Protein AF-A0A929PHZ8-F1 (afdb_monomer_lite)

pLDDT: mean 84.87, std 11.47, range [40.16, 97.06]

Structure (mmCIF, N/CA/C/O backbone):
data_AF-A0A929PHZ8-F1
#
_entry.id   AF-A0A929PHZ8-F1
#
loop_
_atom_site.group_PDB
_atom_site.id
_atom_site.type_symbol
_atom_site.label_atom_id
_atom_site.label_alt_id
_atom_site.label_comp_id
_atom_site.label_asym_id
_atom_site.label_entity_id
_atom_site.label_seq_id
_atom_site.pdbx_PDB_ins_code
_atom_site.Cartn_x
_atom_site.Cartn_y
_atom_site.Cartn_z
_atom_site.occupancy
_atom_site.B_iso_or_equiv
_atom_site.auth_seq_id
_atom_site.auth_comp_id
_atom_site.auth_asym_id
_atom_site.auth_atom_id
_atom_site.pdbx_PDB_model_num
ATOM 1 N N . PRO A 1 1 ? 8.532 -9.455 -9.111 1.00 50.59 1 PRO A N 1
ATOM 2 C CA . PRO A 1 1 ? 9.052 -9.635 -7.732 1.00 50.59 1 PRO A CA 1
ATOM 3 C C . PRO A 1 1 ? 9.545 -11.066 -7.475 1.00 50.59 1 PRO A C 1
ATOM 5 O O . PRO A 1 1 ? 8.753 -12.007 -7.431 1.00 50.59 1 PRO A O 1
ATOM 8 N N . VAL A 1 2 ? 10.860 -11.214 -7.325 1.00 40.16 2 VAL A N 1
ATOM 9 C CA . VAL A 1 2 ? 11.510 -12.449 -6.859 1.00 40.16 2 VAL A CA 1
ATOM 10 C C . VAL A 1 2 ? 11.395 -12.496 -5.328 1.00 40.16 2 VAL A C 1
ATOM 12 O O . VAL A 1 2 ? 11.521 -11.444 -4.716 1.00 40.16 2 VAL A O 1
ATOM 15 N N . GLY A 1 3 ? 11.119 -13.676 -4.749 1.00 56.09 3 GLY A N 1
ATOM 16 C CA . GLY A 1 3 ? 11.275 -14.067 -3.326 1.00 56.09 3 GLY A CA 1
ATOM 17 C C . GLY A 1 3 ? 10.991 -13.039 -2.208 1.00 56.09 3 GLY A C 1
ATOM 18 O O . GLY A 1 3 ? 11.619 -11.992 -2.134 1.00 56.09 3 GLY A O 1
ATOM 19 N N . CYS A 1 4 ? 10.090 -13.355 -1.268 1.00 60.78 4 CYS A N 1
ATOM 20 C CA . CYS A 1 4 ? 9.750 -12.574 -0.053 1.00 60.78 4 CYS A CA 1
ATOM 21 C C . CYS A 1 4 ? 9.337 -11.091 -0.232 1.00 60.78 4 CYS A C 1
ATOM 23 O O . CYS A 1 4 ? 8.815 -10.494 0.706 1.00 60.78 4 CYS A O 1
ATOM 25 N N . GLN A 1 5 ? 9.501 -10.465 -1.405 1.00 74.44 5 GLN A N 1
ATOM 26 C CA . GLN A 1 5 ? 9.113 -9.067 -1.645 1.00 74.44 5 GLN A CA 1
ATOM 27 C C . GLN A 1 5 ? 7.613 -8.831 -1.448 1.00 74.44 5 GLN A C 1
ATOM 29 O O . GLN A 1 5 ? 7.219 -7.790 -0.936 1.00 74.44 5 GLN A O 1
ATOM 34 N N . LYS A 1 6 ? 6.773 -9.804 -1.818 1.00 81.31 6 LYS A N 1
ATOM 35 C CA . LYS A 1 6 ? 5.317 -9.701 -1.639 1.00 81.31 6 LYS A CA 1
ATOM 36 C C . LYS A 1 6 ? 4.942 -9.596 -0.162 1.00 81.31 6 LYS A C 1
ATOM 38 O O . LYS A 1 6 ? 4.060 -8.825 0.192 1.00 81.31 6 LYS A O 1
ATOM 43 N N . ASP A 1 7 ? 5.639 -10.342 0.686 1.00 83.88 7 ASP A N 1
ATOM 44 C CA . ASP A 1 7 ? 5.357 -10.390 2.118 1.00 83.88 7 ASP A CA 1
ATOM 45 C C . ASP A 1 7 ? 5.907 -9.146 2.820 1.00 83.88 7 ASP A C 1
ATOM 47 O O . ASP A 1 7 ? 5.276 -8.643 3.746 1.00 83.88 7 ASP A O 1
ATOM 51 N N . LYS A 1 8 ? 7.005 -8.567 2.310 1.00 86.06 8 LYS A N 1
ATOM 52 C CA . LYS A 1 8 ? 7.471 -7.235 2.729 1.00 86.06 8 LYS A CA 1
ATOM 53 C C . LYS A 1 8 ? 6.410 -6.163 2.478 1.00 86.06 8 LYS A C 1
ATOM 55 O O . LYS A 1 8 ? 6.071 -5.436 3.402 1.00 86.06 8 LYS A O 1
ATOM 60 N N . VAL A 1 9 ? 5.828 -6.124 1.277 1.00 90.38 9 VAL A N 1
ATOM 61 C CA . VAL A 1 9 ? 4.766 -5.154 0.951 1.00 90.38 9 VAL A CA 1
ATOM 62 C C . VAL A 1 9 ? 3.554 -5.326 1.869 1.00 90.38 9 VAL A C 1
ATOM 64 O O . VAL A 1 9 ? 3.047 -4.343 2.399 1.00 90.38 9 VAL A O 1
ATOM 67 N N . MET A 1 10 ? 3.108 -6.562 2.112 1.00 93.06 10 MET A N 1
ATOM 68 C CA . MET A 1 10 ? 1.981 -6.802 3.025 1.00 93.06 10 MET A CA 1
ATOM 69 C C . MET A 1 10 ? 2.320 -6.472 4.483 1.00 93.06 10 MET A C 1
ATOM 71 O O . MET A 1 10 ? 1.459 -6.019 5.231 1.00 93.06 10 MET A O 1
ATOM 75 N N . THR A 1 11 ? 3.577 -6.652 4.890 1.00 93.50 11 THR A N 1
ATOM 76 C CA . THR A 1 11 ? 4.052 -6.219 6.210 1.00 93.50 11 THR A CA 1
ATOM 77 C C . THR A 1 11 ? 3.983 -4.699 6.337 1.00 93.50 11 THR A C 1
ATOM 79 O O . THR A 1 11 ? 3.567 -4.188 7.373 1.00 93.50 11 THR A O 1
ATOM 82 N N . ASP A 1 12 ? 4.344 -3.963 5.288 1.00 93.19 12 ASP A N 1
ATOM 83 C CA . ASP A 1 12 ? 4.231 -2.504 5.276 1.00 93.19 12 ASP A CA 1
ATOM 84 C C . ASP A 1 12 ? 2.766 -2.045 5.260 1.00 93.19 12 ASP A C 1
ATOM 86 O O . ASP A 1 12 ? 2.416 -1.114 5.983 1.00 93.19 12 ASP A O 1
ATOM 90 N N . ALA A 1 13 ? 1.886 -2.756 4.547 1.00 94.56 13 ALA A N 1
ATOM 91 C CA . ALA A 1 13 ? 0.440 -2.541 4.610 1.00 94.56 13 ALA A CA 1
ATOM 92 C C . ALA A 1 13 ? -0.097 -2.683 6.047 1.00 94.56 13 ALA A C 1
ATOM 94 O O . ALA A 1 13 ? -0.830 -1.823 6.529 1.00 94.56 13 ALA A O 1
ATOM 95 N N . LEU A 1 14 ? 0.333 -3.723 6.770 1.00 94.75 14 LEU A N 1
ATOM 96 C CA . LEU A 1 14 ? -0.054 -3.930 8.166 1.00 94.75 14 LEU A CA 1
ATOM 97 C C . LEU A 1 14 ? 0.442 -2.801 9.080 1.00 94.75 14 LEU A C 1
ATOM 99 O O . LEU A 1 14 ? -0.294 -2.352 9.959 1.00 94.75 14 LEU A O 1
ATOM 103 N N . LYS A 1 15 ? 1.671 -2.313 8.869 1.00 95.31 15 LYS A N 1
ATOM 104 C CA . LYS A 1 15 ? 2.198 -1.158 9.615 1.00 95.31 15 LYS A CA 1
ATOM 105 C C . LYS A 1 15 ? 1.356 0.091 9.370 1.00 95.31 15 LYS A C 1
ATOM 107 O O . LYS A 1 15 ? 1.084 0.807 10.327 1.00 95.31 15 LYS A O 1
ATOM 112 N N . LEU A 1 16 ? 0.937 0.341 8.126 1.00 95.12 16 LEU A N 1
ATOM 113 C CA . LEU A 1 16 ? 0.072 1.476 7.792 1.00 95.12 16 LEU A CA 1
ATOM 114 C C . LEU A 1 16 ? -1.262 1.394 8.535 1.00 95.12 16 LEU A C 1
ATOM 116 O O . LEU A 1 16 ? -1.627 2.362 9.195 1.00 95.12 16 LEU A O 1
ATOM 120 N N . ILE A 1 17 ? -1.927 0.233 8.519 1.00 94.81 17 ILE A N 1
ATOM 121 C CA . ILE A 1 17 ? -3.176 0.012 9.271 1.00 94.81 17 ILE A CA 1
ATOM 122 C C . ILE A 1 17 ? -2.958 0.297 10.758 1.00 94.81 17 ILE A C 1
ATOM 124 O O . ILE A 1 17 ? -3.731 1.019 11.384 1.00 94.81 17 ILE A O 1
ATOM 128 N N . PHE A 1 18 ? -1.884 -0.250 11.332 1.00 96.62 18 PHE A N 1
ATOM 129 C CA . PHE A 1 18 ? -1.584 -0.075 12.748 1.00 96.62 18 PHE A CA 1
ATOM 130 C C . PHE A 1 18 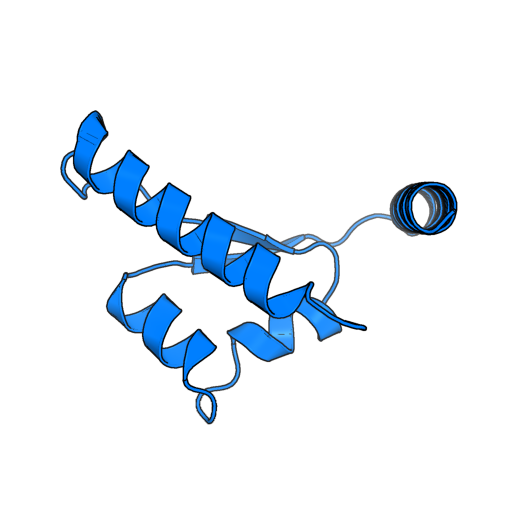? -1.344 1.396 13.114 1.00 96.62 18 PHE A C 1
ATOM 132 O O . PHE A 1 18 ? -1.897 1.885 14.097 1.00 96.62 18 PHE A O 1
ATOM 139 N N . VAL A 1 19 ? -0.548 2.112 12.317 1.00 96.38 19 VAL A N 1
ATOM 140 C CA . VAL A 1 19 ? -0.260 3.540 12.511 1.00 96.38 19 VAL A CA 1
ATOM 141 C C . VAL A 1 19 ? -1.527 4.379 12.352 1.00 96.38 19 VAL A C 1
ATOM 143 O O . VAL A 1 19 ? -1.774 5.253 13.182 1.00 96.38 19 VAL A O 1
ATOM 146 N N . ASN A 1 20 ? -2.345 4.094 11.336 1.00 95.88 20 ASN A N 1
ATOM 147 C CA . ASN A 1 20 ? -3.606 4.789 11.100 1.00 95.88 20 ASN A CA 1
ATOM 148 C C . ASN A 1 20 ? -4.542 4.653 12.307 1.00 95.88 20 ASN A C 1
ATOM 150 O O . ASN A 1 20 ? -5.021 5.645 12.856 1.00 95.88 20 ASN A O 1
ATOM 154 N N . LYS A 1 21 ? -4.694 3.427 12.807 1.00 95.12 21 LYS A N 1
ATOM 155 C CA . LYS A 1 21 ? -5.509 3.142 13.985 1.00 95.12 21 LYS A CA 1
ATOM 156 C C . LYS A 1 21 ? -4.983 3.826 15.246 1.00 95.12 21 LYS A C 1
ATOM 158 O O . LYS A 1 21 ? -5.753 4.397 16.013 1.00 95.12 21 LYS A O 1
ATOM 163 N N . LEU A 1 22 ? -3.671 3.761 15.478 1.00 97.06 22 LEU A N 1
ATOM 164 C CA . LEU A 1 22 ? -3.061 4.241 16.718 1.00 97.06 22 LEU A CA 1
ATOM 165 C C . LEU A 1 22 ? -3.004 5.772 16.804 1.00 97.06 22 LEU A C 1
ATOM 167 O O . LEU A 1 22 ? -3.222 6.326 17.880 1.00 97.06 22 LEU A O 1
ATOM 171 N N . PHE A 1 23 ? -2.701 6.452 15.697 1.00 96.44 23 PHE A N 1
ATOM 172 C CA . PHE A 1 23 ? -2.399 7.888 15.709 1.00 96.44 23 PHE A CA 1
ATOM 173 C C . PHE A 1 23 ? -3.430 8.751 14.986 1.00 96.44 23 PHE A C 1
ATOM 175 O O . PHE A 1 23 ? -3.583 9.920 15.333 1.00 96.44 23 PHE A O 1
ATOM 182 N N . TYR A 1 24 ? -4.147 8.188 14.016 1.00 93.00 24 TYR A N 1
ATOM 183 C CA . TYR A 1 24 ? -5.063 8.928 13.146 1.00 93.00 24 TYR A CA 1
ATOM 184 C C . TYR A 1 24 ? -6.524 8.508 13.328 1.00 93.00 24 TYR A C 1
ATOM 186 O O . TYR A 1 24 ? -7.387 9.045 12.646 1.00 93.00 24 TYR A O 1
ATOM 194 N N . LYS A 1 25 ? -6.817 7.588 14.262 1.00 93.19 25 LYS A N 1
ATOM 195 C CA . LYS A 1 25 ? -8.174 7.101 14.570 1.00 93.19 25 LYS A CA 1
ATOM 196 C C . LYS A 1 25 ? -8.932 6.628 13.324 1.00 93.19 25 LYS A C 1
ATOM 198 O O . LYS A 1 25 ? -10.116 6.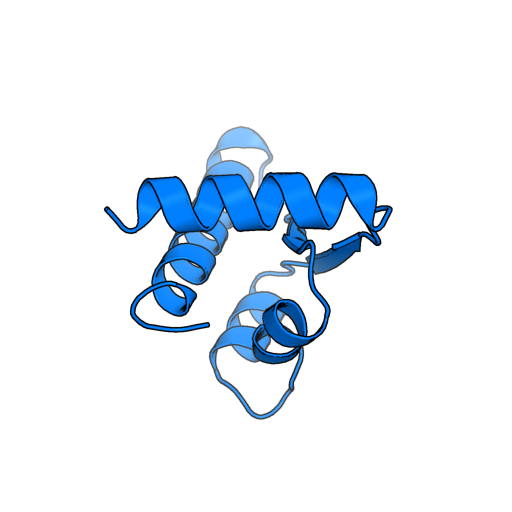906 13.179 1.00 93.19 25 LYS A O 1
ATOM 203 N N . ASP A 1 26 ? -8.220 5.941 12.435 1.00 92.00 26 ASP A N 1
ATOM 204 C CA . ASP A 1 26 ? -8.736 5.438 11.158 1.00 92.00 26 ASP A CA 1
ATOM 205 C C . ASP A 1 26 ? -9.130 6.535 10.136 1.00 92.00 26 ASP A C 1
ATOM 207 O O . ASP A 1 26 ? -9.672 6.221 9.081 1.00 92.00 26 ASP A O 1
ATOM 211 N N . GLU A 1 27 ? -8.803 7.813 10.383 1.00 93.44 27 GLU A N 1
ATOM 212 C CA . GLU A 1 27 ? -9.064 8.935 9.457 1.00 93.44 27 GLU A CA 1
ATOM 213 C C . GLU A 1 27 ? -7.912 9.198 8.464 1.00 93.44 27 GLU A C 1
ATOM 215 O O . GLU A 1 27 ? -8.036 10.013 7.547 1.00 93.44 27 GLU A O 1
ATOM 220 N N . GLY A 1 28 ? -6.763 8.543 8.641 1.00 92.06 28 GLY A N 1
ATOM 221 C CA . GLY A 1 28 ? -5.594 8.696 7.780 1.00 92.06 28 GLY A CA 1
ATOM 222 C C . GLY A 1 28 ? -5.708 7.914 6.469 1.00 92.06 28 GLY A C 1
ATOM 223 O O . GLY A 1 28 ? -6.171 6.775 6.431 1.00 92.06 28 GLY A O 1
ATOM 224 N N . GLU A 1 29 ? -5.212 8.501 5.377 1.00 94.06 29 GLU A N 1
ATOM 225 C CA . GLU A 1 29 ? -5.155 7.830 4.076 1.00 94.06 29 GLU A CA 1
ATOM 226 C C . GLU A 1 29 ? -3.955 6.869 4.016 1.00 94.06 29 GLU A C 1
ATOM 228 O O . GLU A 1 29 ? -2.794 7.288 4.030 1.00 94.06 29 GLU A O 1
ATOM 233 N N . CYS A 1 30 ? -4.222 5.566 3.918 1.00 95.31 30 CYS A N 1
ATOM 234 C CA . CYS A 1 30 ? -3.179 4.551 3.785 1.00 95.31 30 CYS A CA 1
ATOM 235 C C . CYS A 1 30 ? -2.800 4.367 2.312 1.00 95.31 30 CYS A C 1
ATOM 237 O O . CYS A 1 30 ? -3.621 3.940 1.502 1.00 95.31 30 CYS A O 1
ATOM 239 N N . ILE A 1 31 ? -1.548 4.664 1.951 1.00 94.69 31 ILE A N 1
ATOM 240 C CA . ILE A 1 31 ? -1.073 4.578 0.563 1.00 94.69 31 ILE A CA 1
ATOM 241 C C . ILE A 1 31 ? 0.166 3.689 0.468 1.00 94.69 31 ILE A C 1
ATOM 243 O O . ILE A 1 31 ? 1.184 3.956 1.105 1.00 94.69 31 ILE A O 1
ATOM 247 N N . LEU A 1 32 ? 0.112 2.687 -0.409 1.00 93.69 32 LEU A N 1
ATOM 248 C CA . LEU A 1 32 ? 1.286 1.978 -0.908 1.00 93.69 32 LEU A CA 1
ATOM 249 C C . LEU A 1 32 ? 1.714 2.586 -2.242 1.00 93.69 32 LEU A C 1
ATOM 251 O O . LEU A 1 32 ? 0.944 2.613 -3.205 1.00 93.69 32 LEU A O 1
ATOM 255 N N . LEU A 1 33 ? 2.953 3.068 -2.294 1.00 91.38 33 LEU A N 1
ATOM 256 C CA . LEU A 1 33 ? 3.508 3.746 -3.458 1.00 91.38 33 LEU A CA 1
ATOM 257 C C . LEU A 1 33 ? 4.490 2.836 -4.197 1.00 91.38 33 LEU A C 1
ATOM 259 O O . LEU A 1 33 ? 5.471 2.371 -3.618 1.00 91.38 33 LEU A O 1
ATOM 263 N N . PHE A 1 34 ? 4.249 2.624 -5.486 1.00 89.75 34 PHE A N 1
ATOM 264 C CA . PHE A 1 34 ? 5.088 1.803 -6.351 1.00 89.75 34 PHE A CA 1
ATOM 265 C C . PHE A 1 34 ? 5.776 2.644 -7.423 1.00 89.75 34 PHE A C 1
ATOM 267 O O . PHE A 1 34 ? 5.215 3.601 -7.951 1.00 89.75 34 PHE A O 1
ATOM 274 N N . ALA A 1 35 ? 7.00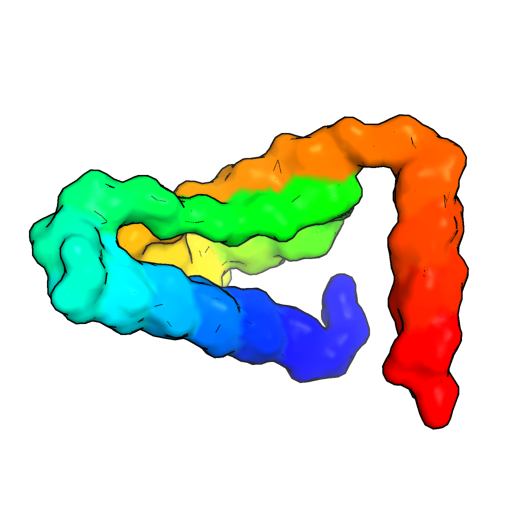0 2.242 -7.759 1.00 85.75 35 ALA A N 1
ATOM 275 C CA . ALA A 1 35 ? 7.815 2.827 -8.823 1.00 85.75 35 ALA A CA 1
ATOM 276 C C . ALA A 1 35 ? 7.627 2.137 -10.187 1.00 85.75 35 ALA A C 1
ATOM 278 O O . ALA A 1 35 ? 8.219 2.556 -11.178 1.00 85.75 35 ALA A O 1
ATOM 279 N N . ASP A 1 36 ? 6.885 1.028 -10.207 1.00 83.38 36 ASP A N 1
ATOM 280 C CA . ASP A 1 36 ? 6.831 0.081 -11.314 1.00 83.38 36 ASP A CA 1
ATOM 281 C C . ASP A 1 36 ? 5.417 -0.500 -11.449 1.00 83.38 36 ASP A C 1
ATOM 283 O O . ASP A 1 36 ? 4.807 -0.917 -10.455 1.00 83.38 36 ASP A O 1
ATOM 287 N N . HIS A 1 37 ? 4.899 -0.510 -12.680 1.00 84.12 37 HIS A N 1
ATOM 288 C CA . HIS A 1 37 ? 3.540 -0.965 -12.975 1.00 84.12 37 HIS A CA 1
ATOM 289 C C . HIS A 1 37 ? 3.372 -2.470 -12.768 1.00 84.12 37 HIS A C 1
ATOM 291 O O . HIS A 1 37 ? 2.355 -2.896 -12.220 1.00 84.12 37 HIS A O 1
ATOM 297 N N . ASP A 1 38 ? 4.363 -3.279 -13.140 1.00 83.88 38 ASP A N 1
ATOM 298 C CA . ASP A 1 38 ? 4.277 -4.736 -13.027 1.00 83.88 38 ASP A CA 1
ATOM 299 C C . ASP A 1 38 ? 4.308 -5.182 -11.562 1.00 83.88 38 ASP A C 1
ATOM 301 O O . ASP A 1 38 ? 3.594 -6.106 -11.154 1.00 83.88 38 ASP A O 1
ATOM 305 N N . ALA A 1 39 ? 5.097 -4.493 -10.736 1.00 83.25 39 ALA A N 1
ATOM 306 C CA . ALA A 1 39 ? 5.114 -4.691 -9.295 1.00 83.25 39 ALA A CA 1
ATOM 307 C C . ALA A 1 39 ? 3.761 -4.336 -8.659 1.00 83.25 39 ALA A C 1
ATOM 309 O O . ALA A 1 39 ? 3.250 -5.118 -7.854 1.00 83.25 39 ALA A O 1
ATOM 310 N N . ALA A 1 40 ? 3.172 -3.198 -9.040 1.00 87.88 40 ALA A N 1
ATOM 311 C CA . ALA A 1 40 ? 1.885 -2.738 -8.523 1.00 87.88 40 ALA A CA 1
ATOM 312 C C . ALA A 1 40 ? 0.708 -3.612 -8.981 1.00 87.88 40 ALA A C 1
ATOM 314 O O . ALA A 1 40 ? -0.206 -3.873 -8.196 1.00 87.88 40 ALA A O 1
ATOM 315 N N . ALA A 1 41 ? 0.748 -4.130 -10.213 1.00 86.81 41 ALA A N 1
ATOM 316 C CA . ALA A 1 41 ? -0.321 -4.944 -10.790 1.00 86.81 41 ALA A CA 1
ATOM 317 C C . ALA A 1 41 ? -0.669 -6.160 -9.916 1.00 86.81 41 ALA A C 1
ATOM 319 O O . ALA A 1 41 ? -1.830 -6.552 -9.803 1.00 86.81 41 ALA A O 1
ATOM 320 N N . LEU A 1 42 ? 0.316 -6.741 -9.229 1.00 84.75 42 LEU A N 1
ATOM 321 C CA . LEU A 1 42 ? 0.105 -7.870 -8.320 1.00 84.75 42 LEU A CA 1
ATOM 322 C C . LEU A 1 42 ? -0.732 -7.528 -7.082 1.00 84.75 42 LEU A C 1
ATOM 324 O O . LEU A 1 42 ? -1.238 -8.439 -6.437 1.00 84.75 42 LEU A O 1
ATOM 328 N N . PHE A 1 43 ? -0.884 -6.251 -6.753 1.00 87.50 43 PHE A N 1
ATOM 329 C CA . PHE A 1 43 ? -1.667 -5.763 -5.617 1.00 87.50 43 PHE A CA 1
ATOM 330 C C . PHE A 1 43 ? -2.971 -5.085 -6.053 1.00 87.50 43 PHE A C 1
ATOM 332 O O . PHE A 1 43 ? -3.776 -4.719 -5.206 1.00 87.50 43 PHE A O 1
ATOM 339 N N . GLN A 1 44 ? -3.200 -4.956 -7.364 1.00 87.12 44 GLN A N 1
ATOM 340 C CA . GLN A 1 44 ? -4.405 -4.350 -7.939 1.00 87.12 44 GLN A CA 1
ATOM 341 C C . GLN A 1 44 ? -5.350 -5.366 -8.602 1.00 87.12 44 GLN A C 1
ATOM 343 O O . GLN A 1 44 ? -6.522 -5.062 -8.778 1.00 87.12 44 GLN A O 1
ATOM 348 N N . ARG A 1 45 ? -4.879 -6.567 -8.968 1.00 84.75 45 ARG A N 1
ATOM 349 C CA . ARG A 1 45 ? -5.717 -7.605 -9.606 1.00 84.75 45 ARG A CA 1
ATOM 350 C C . ARG A 1 45 ? -6.735 -8.203 -8.634 1.00 84.75 45 ARG A C 1
ATOM 352 O O . ARG A 1 45 ? -6.329 -8.765 -7.623 1.00 84.75 45 ARG A O 1
ATOM 359 N N . ASP A 1 46 ? -8.015 -8.193 -8.990 1.00 77.50 46 ASP A N 1
ATOM 360 C CA . ASP A 1 46 ? -9.140 -8.624 -8.132 1.00 77.50 46 ASP A CA 1
ATOM 361 C C . ASP A 1 46 ? -9.140 -10.111 -7.742 1.00 77.50 46 ASP A C 1
ATOM 363 O O . ASP A 1 46 ? -9.738 -10.509 -6.742 1.00 77.50 46 ASP A O 1
ATOM 367 N N . GLU A 1 47 ? -8.424 -10.932 -8.502 1.00 81.88 47 GLU A N 1
ATOM 368 C CA . GLU A 1 47 ? -8.395 -12.390 -8.354 1.00 81.88 47 GLU A CA 1
ATOM 369 C C . GLU A 1 47 ? -7.467 -12.880 -7.231 1.00 81.88 47 GLU A C 1
ATOM 371 O O . GLU A 1 47 ? -7.327 -14.085 -7.023 1.00 81.88 47 GLU A O 1
ATOM 376 N N . ASN A 1 48 ? -6.783 -11.977 -6.519 1.00 85.50 48 ASN A N 1
ATOM 377 C CA . ASN A 1 48 ? -5.816 -12.360 -5.498 1.00 85.50 48 ASN A CA 1
ATOM 378 C C . ASN A 1 48 ? -6.182 -11.846 -4.100 1.00 85.50 48 ASN A C 1
ATOM 380 O O . ASN A 1 48 ? -6.696 -10.750 -3.921 1.00 85.50 48 ASN A O 1
ATOM 384 N N . TRP A 1 49 ? -5.866 -12.641 -3.076 1.00 89.38 49 TRP A N 1
ATOM 385 C CA . TRP A 1 49 ? -6.215 -12.303 -1.692 1.00 89.38 49 TRP A CA 1
ATOM 386 C C . TRP A 1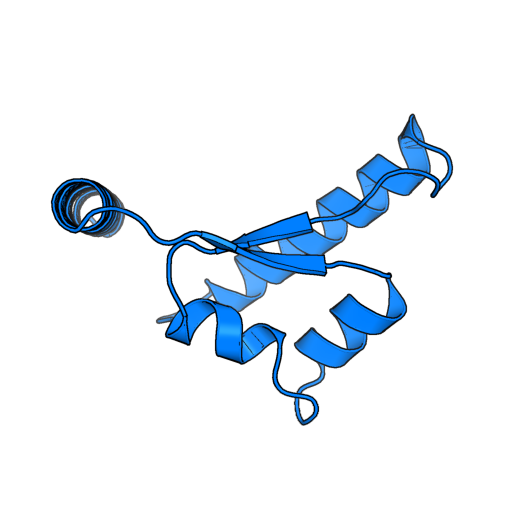 49 ? -5.542 -11.017 -1.191 1.00 89.38 49 TRP A C 1
ATOM 388 O O . TRP A 1 49 ? -6.054 -10.368 -0.283 1.00 89.38 49 TRP A O 1
ATOM 398 N N . ARG A 1 50 ? -4.386 -10.642 -1.759 1.00 90.56 50 ARG A N 1
ATOM 399 C CA . ARG A 1 50 ? -3.631 -9.461 -1.321 1.00 90.56 50 ARG A CA 1
ATOM 400 C C . ARG A 1 50 ? -4.369 -8.191 -1.708 1.00 90.56 50 ARG A C 1
ATOM 402 O O . ARG A 1 50 ? -4.549 -7.336 -0.857 1.00 90.56 50 ARG A O 1
ATOM 409 N N . SER A 1 51 ? -4.827 -8.085 -2.950 1.00 90.88 51 SER A N 1
ATOM 410 C CA . SER A 1 51 ? -5.606 -6.943 -3.425 1.00 90.88 51 SER A CA 1
ATOM 411 C C . SER A 1 51 ? -6.930 -6.826 -2.676 1.00 90.88 51 SER A C 1
ATOM 413 O O . SER A 1 51 ? -7.296 -5.727 -2.277 1.00 90.88 51 SER A O 1
ATOM 415 N N . GLN A 1 52 ? -7.605 -7.947 -2.405 1.00 91.69 52 GLN A N 1
ATOM 416 C CA . GLN A 1 52 ? -8.832 -7.950 -1.609 1.00 91.69 52 GLN A CA 1
ATOM 417 C C . GLN A 1 52 ? -8.576 -7.470 -0.180 1.00 91.69 52 GLN A C 1
ATOM 419 O O . GLN A 1 52 ? -9.315 -6.629 0.315 1.00 91.69 52 GLN A O 1
ATOM 424 N N . CYS A 1 53 ? -7.488 -7.921 0.446 1.00 92.12 53 CYS A N 1
ATOM 425 C CA . CYS A 1 53 ? -7.069 -7.428 1.755 1.00 92.12 53 CYS A CA 1
ATOM 426 C C . CYS A 1 53 ? -6.791 -5.916 1.727 1.00 92.12 53 CYS A C 1
ATOM 428 O O . CYS A 1 53 ? -7.306 -5.185 2.564 1.00 92.12 53 CYS A O 1
ATOM 430 N N . LEU A 1 54 ? -6.042 -5.417 0.738 1.00 93.19 54 LEU A N 1
ATOM 431 C CA . LEU A 1 54 ? -5.796 -3.977 0.614 1.00 93.19 54 LEU A CA 1
ATOM 432 C C . LEU A 1 54 ? -7.098 -3.182 0.439 1.00 93.19 54 LEU A C 1
ATOM 434 O O . LEU A 1 54 ? -7.228 -2.123 1.040 1.00 93.19 54 LEU A O 1
ATOM 438 N N . LYS A 1 55 ? -8.068 -3.697 -0.326 1.00 91.94 55 LYS A N 1
ATOM 439 C CA . LYS A 1 55 ? -9.387 -3.066 -0.491 1.00 91.94 55 LYS A CA 1
ATOM 440 C C . LYS A 1 55 ? -10.200 -3.050 0.803 1.00 91.94 55 LYS A C 1
ATOM 442 O O . LYS A 1 55 ? -10.765 -2.015 1.129 1.00 91.94 55 LYS A O 1
ATOM 447 N N . GLU A 1 56 ? -10.239 -4.166 1.528 1.00 93.31 56 GLU A N 1
ATOM 448 C CA . GLU A 1 56 ? -10.970 -4.293 2.797 1.00 93.31 56 GLU A CA 1
ATOM 449 C C . GLU A 1 56 ? -10.497 -3.263 3.834 1.00 93.31 56 GLU A C 1
ATOM 451 O O . GLU A 1 56 ? -11.299 -2.700 4.572 1.00 93.31 56 GLU A O 1
ATOM 456 N N . TYR A 1 57 ? -9.193 -2.975 3.856 1.00 91.75 57 TYR A N 1
ATOM 457 C CA . TYR A 1 57 ? -8.582 -2.002 4.766 1.00 91.75 57 TYR A CA 1
ATOM 458 C C . TYR A 1 57 ? -8.415 -0.591 4.165 1.00 91.75 57 TYR A C 1
ATOM 460 O O . TYR A 1 57 ? -7.647 0.203 4.706 1.00 91.75 57 TYR A O 1
ATOM 468 N N . ASP A 1 58 ? -9.084 -0.285 3.046 1.00 93.12 58 ASP A N 1
ATOM 469 C CA . ASP A 1 58 ? -9.003 0.995 2.313 1.00 93.12 58 ASP A CA 1
ATOM 470 C C . ASP A 1 58 ? -7.561 1.480 2.031 1.00 93.12 58 ASP A C 1
ATOM 472 O O . ASP A 1 58 ? -7.226 2.666 2.080 1.00 93.12 58 ASP A O 1
ATOM 476 N N . ILE A 1 59 ? -6.658 0.544 1.724 1.00 94.56 59 ILE A N 1
ATOM 477 C CA . ILE A 1 59 ? -5.277 0.852 1.352 1.00 94.56 59 ILE A CA 1
ATOM 478 C C . ILE A 1 59 ? -5.198 1.106 -0.148 1.00 94.56 59 ILE A C 1
ATOM 480 O O . ILE A 1 59 ? -5.388 0.216 -0.982 1.00 94.56 59 ILE A O 1
ATOM 484 N N . LYS A 1 60 ? -4.815 2.328 -0.506 1.00 94.00 60 LYS A N 1
ATOM 485 C CA . LYS A 1 60 ? -4.698 2.765 -1.894 1.00 94.00 60 LYS A CA 1
ATOM 486 C C . LYS A 1 60 ? -3.339 2.392 -2.463 1.00 94.00 60 LYS A C 1
ATOM 488 O O . LYS A 1 60 ? -2.296 2.718 -1.901 1.00 94.00 60 LYS A O 1
ATOM 493 N N . VAL A 1 61 ? -3.342 1.770 -3.635 1.00 92.56 61 VAL A N 1
ATOM 494 C CA . VAL A 1 61 ? -2.123 1.498 -4.403 1.00 92.56 61 VAL A CA 1
ATOM 495 C C . VAL A 1 61 ? -1.938 2.609 -5.432 1.00 92.56 61 VAL A C 1
ATOM 497 O O . VAL A 1 61 ? -2.742 2.731 -6.356 1.00 92.56 61 VAL A O 1
ATOM 500 N N . LYS A 1 62 ? -0.885 3.418 -5.282 1.00 92.88 62 LYS A N 1
ATOM 501 C CA . LYS A 1 62 ? -0.505 4.466 -6.241 1.00 92.88 62 LYS A CA 1
ATOM 502 C C . LYS A 1 62 ? 0.782 4.079 -6.959 1.00 92.88 62 LYS A C 1
ATOM 504 O O . LYS A 1 62 ? 1.681 3.484 -6.369 1.00 92.88 62 LYS A O 1
ATOM 509 N N . ILE A 1 63 ? 0.870 4.447 -8.230 1.00 90.69 63 ILE A N 1
ATOM 510 C CA . ILE A 1 63 ? 2.059 4.248 -9.058 1.00 90.69 63 ILE A CA 1
ATOM 511 C C . ILE A 1 63 ? 2.580 5.629 -9.424 1.00 90.69 63 ILE A C 1
ATOM 513 O O . ILE A 1 63 ? 1.800 6.499 -9.810 1.00 90.69 63 ILE A O 1
ATOM 517 N N . ILE A 1 64 ? 3.882 5.834 -9.272 1.00 88.25 64 ILE A N 1
ATOM 518 C CA . ILE A 1 64 ? 4.555 7.034 -9.755 1.00 88.25 64 ILE A CA 1
ATOM 519 C C . ILE A 1 64 ? 5.502 6.666 -10.882 1.00 88.25 64 ILE A C 1
ATOM 521 O O . ILE A 1 64 ? 6.303 5.738 -10.773 1.00 88.25 64 ILE A O 1
ATOM 525 N N . GLU A 1 65 ? 5.416 7.427 -11.965 1.00 79.12 65 GLU A N 1
ATOM 526 C CA . GLU A 1 65 ? 6.347 7.301 -13.070 1.00 79.12 65 GLU A CA 1
ATOM 527 C C . GLU A 1 65 ? 7.628 8.057 -12.731 1.00 79.12 65 GLU A C 1
ATOM 529 O O . GLU A 1 65 ? 7.647 9.272 -12.520 1.00 79.12 65 GLU A O 1
ATOM 534 N N . PHE A 1 66 ? 8.723 7.313 -12.652 1.00 75.75 66 PHE A N 1
ATOM 535 C CA . PHE A 1 66 ? 10.049 7.900 -12.570 1.00 75.75 66 PHE A CA 1
ATOM 536 C C . PHE A 1 66 ? 10.601 8.153 -13.969 1.00 75.75 66 PHE A C 1
ATOM 538 O O . PHE A 1 66 ? 10.392 7.355 -14.882 1.00 75.75 66 PHE A O 1
ATOM 545 N N . THR A 1 67 ? 11.386 9.222 -14.109 1.00 77.94 67 THR A N 1
ATOM 546 C CA . THR A 1 67 ? 12.257 9.389 -15.274 1.00 77.94 67 THR A CA 1
ATOM 547 C C . THR A 1 67 ? 13.218 8.203 -15.377 1.00 77.94 67 THR A C 1
ATOM 549 O O . THR A 1 67 ? 13.654 7.658 -14.358 1.00 77.94 67 THR A O 1
ATOM 552 N N . GLU A 1 68 ? 13.580 7.813 -16.599 1.00 74.69 68 GLU A N 1
ATOM 553 C CA . GLU A 1 68 ? 14.445 6.648 -16.853 1.00 74.69 68 GLU A CA 1
ATOM 554 C C . GLU A 1 68 ? 15.787 6.727 -16.098 1.00 74.69 68 GLU A C 1
ATOM 556 O O . GLU A 1 68 ? 16.268 5.730 -15.563 1.00 74.69 68 GLU A O 1
ATOM 561 N N . GLU A 1 69 ? 16.339 7.932 -15.919 1.00 77.31 69 GLU A N 1
ATOM 562 C CA . GLU A 1 69 ? 17.551 8.155 -15.118 1.00 77.31 69 GLU A CA 1
ATOM 563 C C . GLU A 1 69 ? 17.367 7.779 -13.632 1.00 77.31 69 GLU A C 1
ATOM 565 O O . GLU A 1 69 ? 18.260 7.210 -13.000 1.00 77.31 69 GLU A O 1
ATOM 570 N N . ARG A 1 70 ? 16.196 8.073 -13.050 1.00 76.75 70 ARG A N 1
ATOM 571 C CA . ARG A 1 70 ? 15.878 7.715 -11.660 1.00 76.75 70 ARG A CA 1
ATOM 572 C C . ARG A 1 70 ? 15.595 6.224 -11.517 1.00 76.75 70 ARG A C 1
ATOM 574 O O . ARG A 1 70 ? 16.037 5.635 -10.531 1.00 76.75 70 ARG A O 1
ATOM 581 N N . LYS A 1 71 ? 14.931 5.603 -12.498 1.00 74.56 71 LYS A N 1
ATOM 582 C CA . LYS A 1 71 ? 14.738 4.144 -12.525 1.00 74.56 71 LYS A CA 1
ATOM 583 C C . LYS A 1 71 ? 16.076 3.408 -12.545 1.00 74.56 71 LYS A C 1
ATOM 585 O O . LYS A 1 71 ? 16.264 2.494 -11.747 1.00 74.56 71 LYS A O 1
ATOM 590 N N . ALA A 1 72 ? 17.027 3.856 -13.369 1.00 77.62 72 ALA A N 1
ATOM 591 C CA . ALA A 1 72 ? 18.364 3.266 -13.440 1.00 77.62 72 ALA A CA 1
ATOM 592 C C . ALA A 1 72 ? 19.090 3.299 -12.082 1.00 77.62 72 ALA A C 1
ATOM 594 O O . ALA A 1 72 ? 19.618 2.278 -11.643 1.00 77.62 72 ALA A O 1
ATOM 595 N N . LYS A 1 73 ? 19.033 4.430 -11.361 1.00 79.06 73 LYS A N 1
ATOM 596 C CA . LYS A 1 73 ? 19.610 4.555 -10.007 1.00 79.06 73 LYS A CA 1
ATOM 597 C C . LYS A 1 73 ? 18.943 3.623 -8.990 1.00 79.06 73 LYS A C 1
ATOM 599 O O . LYS A 1 73 ? 19.627 3.056 -8.140 1.00 79.06 73 LYS A O 1
AT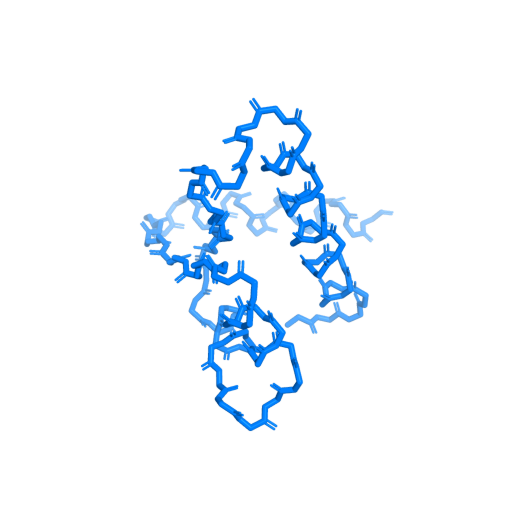OM 604 N N . ILE A 1 74 ? 17.620 3.449 -9.067 1.00 75.69 74 ILE A N 1
ATOM 605 C CA . ILE A 1 74 ? 16.876 2.536 -8.182 1.00 75.69 74 ILE A CA 1
ATOM 606 C C . ILE A 1 74 ? 17.267 1.080 -8.457 1.00 75.69 74 ILE A C 1
ATOM 608 O O . ILE A 1 74 ? 17.519 0.335 -7.512 1.00 75.69 74 ILE A O 1
ATOM 612 N N . LEU A 1 75 ? 17.356 0.679 -9.727 1.00 77.44 75 LEU A N 1
ATOM 613 C CA . LEU A 1 75 ? 17.768 -0.673 -10.111 1.00 77.44 75 LEU A CA 1
ATOM 614 C C . LEU A 1 75 ? 19.205 -0.969 -9.670 1.00 77.44 75 LEU A C 1
ATOM 616 O O . LEU A 1 75 ? 19.465 -2.024 -9.096 1.00 77.44 75 LEU A O 1
ATOM 620 N N . GLU A 1 76 ? 20.120 -0.014 -9.847 1.00 81.75 76 GLU A N 1
ATOM 621 C CA . GLU A 1 76 ? 21.501 -0.147 -9.378 1.00 81.75 76 GLU A CA 1
ATOM 622 C C . GLU A 1 76 ? 21.569 -0.304 -7.848 1.00 81.75 76 GLU A C 1
ATOM 624 O O . GLU A 1 76 ? 22.287 -1.163 -7.333 1.00 81.75 76 GLU A O 1
ATOM 629 N N . ALA A 1 77 ? 20.785 0.482 -7.101 1.00 77.81 77 ALA A N 1
ATOM 630 C CA . ALA A 1 77 ? 20.695 0.359 -5.648 1.00 77.81 77 ALA A CA 1
ATOM 631 C C . ALA A 1 77 ? 20.115 -0.998 -5.208 1.00 77.81 77 ALA A C 1
ATOM 633 O O . ALA A 1 77 ? 20.597 -1.584 -4.237 1.00 77.81 77 ALA A O 1
ATOM 634 N N . GLN A 1 78 ? 19.115 -1.519 -5.926 1.00 74.38 78 GLN A N 1
ATOM 635 C CA . GLN A 1 7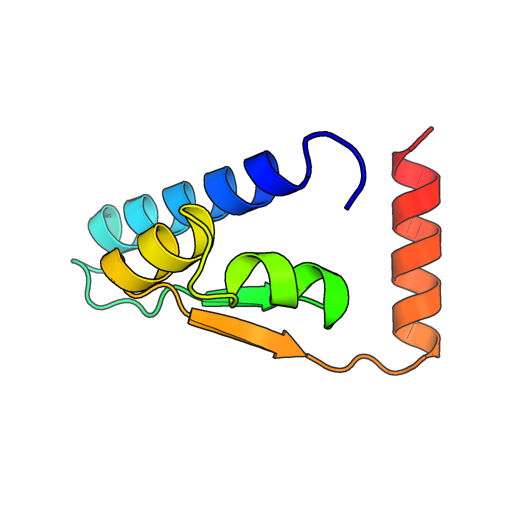8 ? 18.541 -2.838 -5.654 1.00 74.38 78 GLN A CA 1
ATOM 636 C C . GLN A 1 78 ? 19.543 -3.969 -5.907 1.00 74.38 78 GLN A C 1
ATOM 638 O O . GLN A 1 78 ? 19.622 -4.885 -5.093 1.00 74.38 78 GLN A O 1
ATOM 643 N N . GLU A 1 79 ? 20.332 -3.905 -6.983 1.00 78.38 79 GLU A N 1
ATOM 644 C CA . GLU A 1 79 ? 21.394 -4.887 -7.249 1.00 78.38 79 GLU A CA 1
ATOM 645 C C . GLU A 1 79 ? 22.478 -4.868 -6.165 1.00 78.38 79 GLU A C 1
ATOM 647 O O . GLU A 1 79 ? 22.919 -5.924 -5.713 1.00 78.38 79 GLU A O 1
ATOM 652 N N . ARG A 1 80 ? 22.847 -3.686 -5.653 1.00 70.94 80 ARG A N 1
ATOM 653 C CA . ARG A 1 80 ? 23.786 -3.577 -4.521 1.00 70.94 80 ARG A CA 1
ATOM 654 C C . ARG A 1 80 ? 23.263 -4.246 -3.247 1.00 70.94 80 ARG A C 1
ATOM 656 O O . ARG A 1 80 ? 24.059 -4.817 -2.517 1.00 70.94 80 ARG A O 1
ATOM 663 N N . GLN A 1 81 ? 21.956 -4.186 -2.986 1.00 66.88 81 GLN A N 1
ATOM 664 C CA . GLN A 1 81 ? 21.327 -4.801 -1.806 1.00 66.88 81 GLN A CA 1
ATOM 665 C C . GLN A 1 81 ? 21.106 -6.317 -1.928 1.00 66.88 81 GLN A C 1
ATOM 667 O O . GLN A 1 81 ? 20.715 -6.950 -0.949 1.00 66.88 81 GLN A O 1
ATOM 672 N N . LYS A 1 82 ? 21.295 -6.901 -3.119 1.00 64.44 82 LYS A N 1
ATOM 673 C CA . LYS A 1 82 ? 21.216 -8.356 -3.332 1.00 64.44 82 LYS A CA 1
ATOM 674 C C . LYS A 1 82 ? 22.532 -9.084 -3.026 1.00 64.44 82 LYS A C 1
ATOM 676 O O . LYS A 1 82 ? 22.506 -10.311 -2.949 1.00 64.44 82 LYS A O 1
ATOM 681 N N . ARG A 1 83 ? 23.648 -8.357 -2.905 1.00 51.03 83 ARG A N 1
ATOM 682 C CA . ARG A 1 83 ? 24.931 -8.872 -2.398 1.00 51.03 83 ARG A CA 1
ATOM 683 C C . ARG A 1 83 ? 24.923 -8.930 -0.879 1.00 51.03 83 ARG A C 1
ATOM 685 O O . ARG A 1 83 ? 25.524 -9.893 -0.363 1.00 51.03 83 ARG A O 1
#

Secondary structure (DSSP, 8-state):
--TTHHHHHHHHHHHHHHHHHHHSTT-S--EEEES-HHHHHHHH-TTSHHHHHHHHTT-EEEE-PPPHHHHHHHHHHHHHHT-

Radius of gyration: 14.21 Å; chains: 1; bounding box: 36×24×34 Å

Foldseek 3Di:
DPPPPLVVQVVVVVVQLVCCVPPVVLVDAAEDEAADDVVLVVLCDPVDPNVVVCVVSNYHYYYDHDDPVVVVVVVVVVVVVVD

Sequence (83 aa):
PVGCQKDKVMTDALKLIFVNKLFYKDEGECILLFADHDAAALFQRDENWRSQCLKEYDIKVKIIEFTEERKAKILEAQERQKR